Protein AF-A0A9D2NDM3-F1 (afdb_monomer_lite)

Structure (mmCIF, N/CA/C/O backbone):
data_AF-A0A9D2NDM3-F1
#
_entry.id   AF-A0A9D2NDM3-F1
#
loop_
_atom_site.group_PDB
_atom_site.id
_atom_site.type_symbol
_atom_site.label_atom_id
_atom_site.label_alt_id
_atom_site.label_comp_id
_atom_site.label_asym_id
_atom_site.label_entity_id
_atom_site.label_seq_id
_atom_site.pdbx_PDB_ins_code
_atom_site.Cartn_x
_atom_site.Cartn_y
_atom_site.Cartn_z
_atom_site.occupancy
_atom_site.B_iso_or_equiv
_atom_site.auth_seq_id
_atom_site.auth_comp_id
_atom_site.auth_asym_id
_atom_site.auth_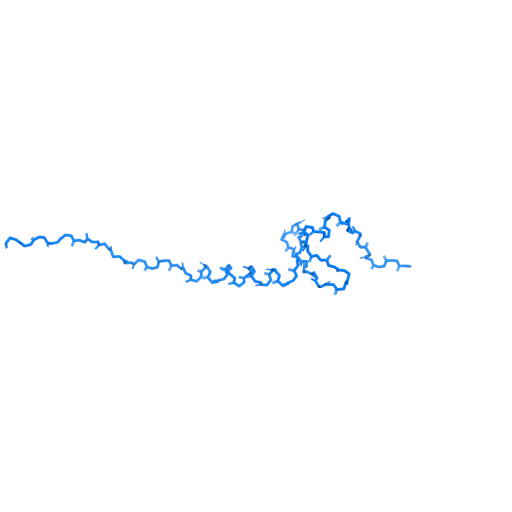atom_id
_atom_site.pdbx_PDB_model_num
ATOM 1 N N . MET A 1 1 ? 10.588 -24.306 6.601 1.00 47.66 1 MET A N 1
ATOM 2 C CA . MET A 1 1 ? 9.516 -23.792 7.484 1.00 47.66 1 MET A CA 1
ATOM 3 C C . MET A 1 1 ? 9.253 -22.339 7.116 1.00 47.66 1 MET A C 1
ATOM 5 O O . MET A 1 1 ? 9.985 -21.460 7.554 1.00 47.66 1 MET A O 1
ATOM 9 N N . THR A 1 2 ? 8.284 -22.081 6.243 1.00 50.19 2 THR A N 1
ATOM 10 C CA . THR A 1 2 ? 8.032 -20.740 5.698 1.00 50.19 2 THR A CA 1
ATOM 11 C C . THR A 1 2 ? 7.084 -19.995 6.635 1.00 50.19 2 THR A C 1
ATOM 13 O O . THR A 1 2 ? 5.868 -20.076 6.501 1.00 50.19 2 THR A O 1
ATOM 16 N N . LYS A 1 3 ? 7.628 -19.333 7.660 1.00 55.69 3 LYS A N 1
ATOM 17 C CA . LYS A 1 3 ? 6.827 -18.548 8.608 1.00 55.69 3 LYS A CA 1
ATOM 18 C C . LYS A 1 3 ? 6.336 -17.271 7.913 1.00 55.69 3 LYS A C 1
ATOM 20 O O . LYS A 1 3 ? 7.071 -16.295 7.845 1.00 55.69 3 LYS A O 1
ATOM 25 N N . GLY A 1 4 ? 5.119 -17.308 7.371 1.00 71.12 4 GLY A N 1
ATOM 26 C CA . GLY A 1 4 ? 4.384 -16.109 6.956 1.00 71.12 4 GLY A CA 1
ATOM 27 C C . GLY A 1 4 ? 4.860 -15.423 5.671 1.00 71.12 4 GLY A C 1
ATOM 28 O O . GLY A 1 4 ? 4.765 -14.203 5.580 1.00 71.12 4 GLY A O 1
ATOM 29 N N . GLN A 1 5 ? 5.363 -16.161 4.672 1.00 76.12 5 GLN A N 1
ATOM 30 C CA . GLN A 1 5 ? 5.573 -15.557 3.349 1.00 76.12 5 GLN A CA 1
ATOM 31 C C . GLN A 1 5 ? 4.225 -15.262 2.683 1.00 76.12 5 GLN A C 1
ATOM 33 O O . GLN A 1 5 ? 3.427 -16.169 2.456 1.00 76.12 5 GLN A O 1
ATOM 38 N N . VAL A 1 6 ? 4.008 -13.992 2.340 1.00 75.38 6 VAL A N 1
ATOM 39 C CA . VAL A 1 6 ? 2.897 -13.527 1.506 1.00 75.38 6 VAL A CA 1
ATOM 40 C C . VAL A 1 6 ? 3.484 -13.076 0.172 1.00 75.38 6 VAL A C 1
ATOM 42 O O . VAL A 1 6 ? 4.313 -12.165 0.128 1.00 75.38 6 VAL A O 1
ATOM 45 N N . THR A 1 7 ? 3.087 -13.728 -0.920 1.00 82.69 7 THR A N 1
ATOM 46 C CA . THR A 1 7 ? 3.542 -13.365 -2.267 1.00 82.69 7 THR A CA 1
ATOM 47 C C . THR A 1 7 ? 2.644 -12.276 -2.838 1.00 82.69 7 THR A C 1
ATOM 49 O O . THR A 1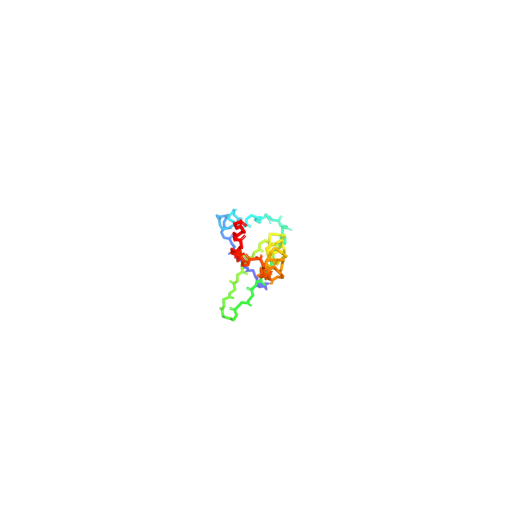 7 ? 1.425 -12.416 -2.868 1.00 82.69 7 THR A O 1
ATOM 52 N N . ILE A 1 8 ? 3.262 -11.205 -3.331 1.00 82.19 8 ILE A N 1
ATOM 53 C CA . ILE A 1 8 ? 2.582 -10.084 -3.983 1.00 82.19 8 ILE A CA 1
ATOM 54 C C . ILE A 1 8 ? 2.945 -10.112 -5.475 1.00 82.19 8 ILE A C 1
ATOM 56 O O . ILE A 1 8 ? 4.143 -10.118 -5.786 1.00 82.19 8 ILE A O 1
ATOM 60 N N . PRO A 1 9 ? 1.964 -10.119 -6.397 1.00 87.00 9 PRO A N 1
ATOM 61 C CA . PRO A 1 9 ? 2.226 -10.042 -7.832 1.00 87.00 9 PRO A CA 1
ATOM 62 C C . PRO A 1 9 ? 3.012 -8.782 -8.218 1.00 87.00 9 PRO A C 1
ATOM 64 O O . PRO A 1 9 ? 2.901 -7.737 -7.572 1.00 87.00 9 PRO A O 1
ATOM 67 N N . LYS A 1 10 ? 3.785 -8.860 -9.308 1.00 84.00 10 LYS A N 1
ATOM 68 C CA . LYS A 1 10 ? 4.618 -7.744 -9.791 1.00 84.00 10 LYS A CA 1
ATOM 69 C C . LYS A 1 10 ? 3.790 -6.495 -10.108 1.00 84.00 10 LYS A C 1
ATOM 71 O O . LYS A 1 10 ? 4.215 -5.392 -9.777 1.00 84.00 10 LYS A O 1
ATOM 76 N N . ASP A 1 11 ? 2.601 -6.678 -10.670 1.00 85.25 11 ASP A N 1
ATOM 77 C CA . ASP A 1 11 ? 1.715 -5.571 -11.044 1.00 85.25 11 ASP A CA 1
ATOM 78 C C . ASP A 1 11 ? 1.215 -4.821 -9.803 1.00 85.25 11 ASP A C 1
ATOM 80 O O . ASP A 1 11 ? 1.237 -3.593 -9.753 1.00 85.25 11 ASP A O 1
ATOM 84 N N . VAL A 1 12 ? 0.877 -5.563 -8.742 1.00 82.44 12 VAL A N 1
ATOM 85 C CA . VAL A 1 12 ? 0.449 -4.992 -7.458 1.00 82.44 12 VAL A CA 1
ATOM 86 C C . VAL A 1 12 ? 1.606 -4.263 -6.768 1.00 82.44 12 VAL A C 1
ATOM 88 O O . VAL A 1 12 ? 1.386 -3.198 -6.197 1.00 82.44 12 VAL A O 1
ATOM 91 N N . ARG A 1 13 ? 2.852 -4.762 -6.869 1.00 80.44 13 ARG A N 1
ATOM 92 C CA . ARG A 1 13 ? 4.037 -4.007 -6.405 1.00 80.44 13 ARG A CA 1
ATOM 93 C C . ARG A 1 13 ? 4.203 -2.677 -7.130 1.00 80.44 13 ARG A C 1
ATOM 95 O O . ARG A 1 13 ? 4.548 -1.694 -6.483 1.00 80.44 13 ARG A O 1
ATOM 102 N N . GLY A 1 14 ? 3.972 -2.654 -8.444 1.00 80.81 14 GLY A N 1
ATOM 103 C CA . GLY A 1 14 ? 4.058 -1.436 -9.250 1.00 80.81 14 GLY A CA 1
ATOM 104 C C . GLY A 1 14 ? 3.054 -0.379 -8.794 1.00 80.81 14 GLY A C 1
ATOM 105 O O . GLY A 1 14 ? 3.427 0.772 -8.601 1.00 80.81 14 GLY A O 1
ATOM 106 N N . VAL A 1 15 ? 1.810 -0.791 -8.533 1.00 82.19 15 VAL A N 1
ATOM 107 C CA . VAL A 1 15 ? 0.749 0.101 -8.031 1.00 82.19 15 VAL A CA 1
ATOM 108 C C . VAL A 1 15 ? 1.014 0.562 -6.595 1.00 82.19 15 VAL A C 1
ATOM 110 O O . VAL A 1 15 ? 0.795 1.725 -6.274 1.00 82.19 15 VAL A O 1
ATOM 113 N N . LEU A 1 16 ? 1.513 -0.325 -5.730 1.00 78.88 16 LEU A N 1
ATOM 114 C CA . LEU A 1 16 ? 1.904 0.020 -4.358 1.00 78.88 16 LEU A CA 1
ATOM 115 C C . LEU A 1 16 ? 3.149 0.921 -4.298 1.00 78.88 16 LEU A C 1
ATOM 117 O O . LEU A 1 16 ? 3.396 1.537 -3.263 1.00 78.88 16 LEU A O 1
ATOM 121 N N . GLY A 1 17 ? 3.944 0.975 -5.372 1.00 80.31 17 GLY A N 1
ATOM 122 C CA . GLY A 1 17 ? 5.206 1.712 -5.410 1.00 80.31 17 GLY A CA 1
ATOM 123 C C . GLY A 1 17 ? 6.241 1.155 -4.431 1.00 80.31 17 GLY A C 1
ATOM 124 O O . GLY A 1 17 ? 6.943 1.929 -3.788 1.00 80.31 17 GLY A O 1
ATOM 125 N N . VAL A 1 18 ? 6.284 -0.172 -4.258 1.00 81.00 18 VAL A N 1
ATOM 126 C CA . VAL A 1 18 ? 7.193 -0.843 -3.310 1.00 81.00 18 VAL A CA 1
ATOM 127 C C . VAL A 1 18 ? 8.190 -1.733 -4.050 1.00 81.00 18 VAL A C 1
ATOM 129 O O . VAL A 1 18 ? 7.823 -2.631 -4.815 1.00 81.00 18 VAL A O 1
ATOM 132 N N . ALA A 1 19 ? 9.473 -1.488 -3.812 1.00 80.75 19 ALA A N 1
ATOM 133 C CA . ALA A 1 19 ? 10.591 -2.274 -4.303 1.00 80.75 19 ALA A CA 1
ATOM 134 C C . ALA A 1 19 ? 11.058 -3.307 -3.264 1.00 80.75 19 ALA A C 1
ATOM 136 O O . ALA A 1 19 ? 10.605 -3.363 -2.120 1.00 80.75 19 ALA A O 1
ATOM 137 N N . SER A 1 20 ? 11.974 -4.184 -3.678 1.00 76.62 20 SER A N 1
ATOM 138 C CA . SER A 1 20 ? 12.565 -5.162 -2.765 1.00 76.62 20 SER A CA 1
ATOM 139 C C . SER A 1 20 ? 13.448 -4.435 -1.746 1.00 76.62 20 SER A C 1
ATOM 141 O O . SER A 1 20 ? 14.449 -3.843 -2.131 1.00 76.62 20 SER A O 1
ATOM 143 N N . GLY A 1 21 ? 13.081 -4.495 -0.464 1.00 79.00 21 GLY A N 1
ATOM 144 C CA . GLY A 1 21 ? 13.765 -3.774 0.619 1.00 79.00 21 GLY A CA 1
ATOM 145 C C . GLY A 1 21 ? 12.987 -2.572 1.161 1.00 79.00 21 GLY A C 1
ATOM 146 O O . GLY A 1 21 ? 13.344 -2.060 2.222 1.00 79.00 21 GLY A O 1
ATOM 147 N N . ASP A 1 22 ? 11.899 -2.172 0.497 1.00 82.44 22 ASP A N 1
ATOM 148 C CA . ASP A 1 22 ? 11.046 -1.088 0.977 1.00 82.44 22 ASP A CA 1
ATOM 149 C C . ASP A 1 22 ? 10.203 -1.509 2.180 1.00 82.44 22 ASP A C 1
ATOM 151 O O . ASP A 1 22 ? 9.815 -2.671 2.346 1.00 82.44 22 ASP A O 1
ATOM 155 N N . ARG A 1 23 ? 9.894 -0.524 3.026 1.00 81.12 23 ARG A N 1
ATOM 156 C CA . ARG A 1 23 ? 9.020 -0.706 4.184 1.00 81.12 23 ARG A CA 1
ATOM 157 C C . ARG A 1 23 ? 7.562 -0.556 3.766 1.00 81.12 23 ARG A C 1
ATOM 159 O O . ARG A 1 23 ? 7.189 0.390 3.071 1.00 81.12 23 ARG A O 1
ATOM 166 N N . VAL A 1 24 ? 6.744 -1.487 4.237 1.00 83.50 24 VAL A N 1
ATOM 167 C CA . VAL A 1 24 ? 5.295 -1.479 4.051 1.00 83.50 24 VAL A CA 1
ATOM 168 C C . VAL A 1 24 ? 4.607 -1.458 5.403 1.00 83.50 24 VAL A C 1
ATOM 170 O O . VAL A 1 24 ? 5.059 -2.100 6.353 1.00 83.50 24 VAL A O 1
ATOM 173 N N . THR A 1 25 ? 3.506 -0.722 5.480 1.00 83.75 25 THR A N 1
ATOM 174 C CA . THR A 1 25 ? 2.651 -0.659 6.660 1.00 83.75 25 THR A CA 1
ATOM 175 C C . THR A 1 25 ? 1.403 -1.491 6.406 1.00 83.75 25 THR A C 1
ATOM 177 O O . THR A 1 25 ? 0.753 -1.355 5.367 1.00 83.75 25 THR A O 1
ATOM 180 N N . PHE A 1 26 ? 1.070 -2.349 7.368 1.00 84.25 26 PHE A N 1
ATOM 181 C CA . PHE A 1 26 ? -0.174 -3.109 7.380 1.00 84.25 26 PHE A CA 1
ATOM 182 C C . PHE A 1 26 ? -1.171 -2.376 8.267 1.00 84.25 26 PHE A C 1
ATOM 184 O O . PHE A 1 26 ? -0.957 -2.246 9.471 1.00 84.25 26 PHE A O 1
ATOM 191 N N . VAL A 1 27 ? -2.243 -1.885 7.661 1.00 82.69 27 VAL A N 1
ATOM 192 C CA . VAL A 1 27 ? -3.334 -1.203 8.354 1.00 82.69 27 VAL A CA 1
ATOM 193 C C . VAL A 1 27 ? -4.476 -2.196 8.493 1.00 82.69 27 VAL A C 1
ATOM 195 O O . VAL A 1 27 ? -4.914 -2.778 7.499 1.00 82.69 27 VAL A O 1
ATOM 198 N N . VAL A 1 28 ? -4.932 -2.422 9.722 1.00 84.75 28 VAL A N 1
ATOM 199 C CA . VAL A 1 28 ? -6.025 -3.351 10.021 1.00 84.75 28 VAL A CA 1
ATOM 200 C C . VAL A 1 28 ? -7.234 -2.540 10.464 1.00 84.75 28 VAL A C 1
ATOM 202 O O . VAL A 1 28 ? -7.223 -1.940 11.534 1.00 84.75 28 VAL A O 1
ATOM 205 N N . GLU A 1 29 ? -8.274 -2.533 9.636 1.00 84.38 29 GLU A N 1
ATOM 206 C CA . GLU A 1 29 ? -9.554 -1.884 9.922 1.00 84.38 29 GLU A CA 1
ATOM 207 C C . GLU A 1 29 ? -10.625 -2.969 10.061 1.00 84.38 29 GLU A C 1
ATOM 209 O O . GLU A 1 29 ? -11.169 -3.485 9.078 1.00 84.38 29 GLU A O 1
ATOM 214 N N . GLY A 1 30 ? -10.886 -3.365 11.310 1.00 85.12 30 GLY A N 1
ATOM 215 C CA . GLY A 1 30 ? -11.821 -4.437 11.646 1.00 85.12 30 GLY A CA 1
ATOM 216 C C . GLY A 1 30 ? -11.409 -5.767 11.017 1.00 85.12 30 GLY A C 1
ATOM 217 O O . GLY A 1 30 ? -10.464 -6.409 11.468 1.00 85.12 30 GLY A O 1
ATOM 218 N N . ASN A 1 31 ? -12.129 -6.170 9.967 1.00 88.19 31 ASN A N 1
ATOM 219 C CA . ASN A 1 31 ? -11.912 -7.430 9.254 1.00 88.19 31 ASN A CA 1
ATOM 220 C C . ASN A 1 31 ? -11.148 -7.274 7.924 1.00 88.19 31 ASN A C 1
ATOM 222 O O . ASN A 1 31 ? -10.934 -8.269 7.229 1.00 88.19 31 ASN A O 1
ATOM 226 N N . THR A 1 32 ? -10.762 -6.046 7.562 1.00 78.12 32 THR A N 1
ATOM 227 C CA . THR A 1 32 ? -10.040 -5.734 6.321 1.00 78.12 32 THR A CA 1
ATOM 228 C C . THR A 1 32 ? -8.593 -5.373 6.635 1.00 78.12 32 THR A C 1
ATOM 230 O O . THR A 1 32 ? -8.322 -4.565 7.522 1.00 78.12 32 THR A O 1
ATOM 233 N N . VAL A 1 33 ? -7.653 -5.945 5.880 1.00 83.62 33 VAL A N 1
ATOM 234 C CA . VAL A 1 33 ? -6.229 -5.593 5.954 1.00 83.62 33 VAL A CA 1
ATOM 235 C C . VAL A 1 33 ? -5.841 -4.855 4.681 1.00 83.62 33 VAL A C 1
ATOM 237 O O . VAL A 1 33 ? -6.035 -5.365 3.577 1.00 83.62 33 VAL A O 1
ATOM 240 N N . ARG A 1 34 ? -5.279 -3.657 4.830 1.00 82.81 34 ARG A N 1
ATOM 241 C CA . ARG A 1 34 ? -4.762 -2.836 3.733 1.00 82.81 34 ARG A CA 1
ATOM 242 C C . ARG A 1 34 ? -3.247 -2.742 3.847 1.00 82.81 34 ARG A C 1
ATOM 244 O O . ARG A 1 34 ? -2.704 -2.583 4.937 1.00 82.81 34 ARG A O 1
ATOM 251 N N . ILE A 1 35 ? -2.566 -2.839 2.712 1.00 83.25 35 ILE A N 1
ATOM 252 C CA . ILE A 1 35 ? -1.115 -2.667 2.620 1.00 83.25 35 ILE A CA 1
ATOM 253 C C . ILE A 1 35 ? -0.865 -1.312 1.977 1.00 83.25 35 ILE A C 1
ATOM 255 O O . ILE A 1 35 ? -1.416 -1.028 0.915 1.00 83.25 35 ILE A O 1
ATOM 259 N N . ALA A 1 36 ? -0.040 -0.489 2.614 1.00 82.50 36 ALA A N 1
ATOM 260 C CA . ALA A 1 36 ? 0.347 0.813 2.095 1.00 82.50 36 ALA A CA 1
ATOM 261 C C . ALA A 1 36 ? 1.864 1.002 2.183 1.00 82.50 36 ALA A C 1
ATOM 263 O O . ALA A 1 36 ? 2.526 0.468 3.077 1.00 82.50 36 ALA A O 1
ATOM 264 N N . ASN A 1 37 ? 2.421 1.783 1.258 1.00 83.94 37 ASN A N 1
ATOM 265 C CA . ASN A 1 37 ? 3.790 2.269 1.384 1.00 83.94 37 ASN A CA 1
ATOM 266 C C . ASN A 1 37 ? 3.889 3.136 2.653 1.00 83.94 37 ASN A C 1
ATOM 268 O O . ASN A 1 37 ? 3.090 4.055 2.832 1.00 83.94 37 ASN A O 1
ATOM 272 N N . SER A 1 38 ? 4.854 2.849 3.532 1.00 80.19 38 SER A N 1
ATOM 273 C CA . SER A 1 38 ? 4.939 3.510 4.841 1.00 80.19 38 SER A CA 1
ATOM 274 C C . SER A 1 38 ? 5.136 5.026 4.749 1.00 80.19 38 SER A C 1
ATOM 276 O O . SER A 1 38 ? 4.585 5.754 5.571 1.00 80.19 38 SER A O 1
ATOM 278 N N . ALA A 1 39 ? 5.888 5.512 3.756 1.00 78.19 39 ALA A N 1
ATOM 279 C CA . ALA A 1 39 ? 6.132 6.942 3.577 1.00 78.19 39 ALA A CA 1
ATOM 280 C C . ALA A 1 39 ? 4.870 7.661 3.087 1.00 78.19 39 ALA A C 1
ATOM 282 O O . ALA A 1 39 ? 4.470 8.674 3.657 1.00 78.19 39 ALA A O 1
ATOM 283 N N . VAL A 1 40 ? 4.204 7.090 2.078 1.00 79.38 40 VAL A N 1
ATOM 284 C CA . VAL A 1 40 ? 2.947 7.632 1.542 1.00 79.38 40 VAL A CA 1
ATOM 285 C C . VAL A 1 40 ? 1.865 7.638 2.619 1.00 79.38 40 VAL A C 1
ATOM 287 O O . VAL A 1 40 ? 1.168 8.634 2.787 1.00 79.38 40 VAL A O 1
ATOM 290 N N . TYR A 1 41 ? 1.763 6.557 3.391 1.00 82.94 41 TYR A N 1
ATOM 291 C CA . TYR A 1 41 ? 0.764 6.435 4.445 1.00 82.94 41 TYR A CA 1
ATOM 292 C C . TYR A 1 41 ? 0.975 7.451 5.575 1.00 82.94 41 TYR A C 1
ATOM 294 O O . TYR A 1 41 ? 0.020 8.091 6.005 1.00 82.94 41 TYR A O 1
ATOM 302 N N . ALA A 1 42 ? 2.221 7.662 6.014 1.00 79.12 42 ALA A N 1
ATOM 303 C CA . ALA A 1 42 ? 2.530 8.681 7.017 1.00 79.12 42 ALA A CA 1
ATOM 304 C C . ALA A 1 42 ? 2.138 10.087 6.537 1.00 79.12 42 ALA A C 1
ATOM 306 O O . ALA A 1 42 ? 1.536 10.850 7.286 1.00 79.12 42 ALA A O 1
ATOM 307 N N . MET A 1 43 ? 2.414 10.412 5.270 1.00 82.19 43 MET A N 1
ATOM 308 C CA . MET A 1 43 ? 2.002 11.691 4.687 1.00 82.19 43 MET A CA 1
ATOM 309 C C . MET A 1 43 ? 0.478 11.835 4.613 1.00 82.19 43 MET A C 1
ATOM 311 O O . MET A 1 43 ? -0.036 12.918 4.874 1.00 82.19 43 MET A O 1
ATOM 315 N N . GLN A 1 44 ? -0.245 10.761 4.283 1.00 80.81 44 GLN A N 1
ATOM 316 C CA . GLN A 1 44 ? -1.709 10.773 4.233 1.00 80.81 44 GLN A CA 1
ATOM 317 C C . GLN A 1 44 ? -2.333 10.996 5.609 1.00 80.81 44 GLN A C 1
ATOM 319 O O . GLN A 1 44 ? -3.247 11.808 5.712 1.00 80.81 44 GLN A O 1
ATOM 324 N N . ILE A 1 45 ? -1.830 10.333 6.656 1.00 81.19 45 ILE A N 1
ATOM 325 C CA . ILE A 1 45 ? -2.306 10.555 8.029 1.00 81.19 45 ILE A CA 1
ATOM 326 C C . ILE A 1 45 ? -2.064 12.006 8.443 1.00 81.19 45 ILE A C 1
ATOM 328 O O . ILE A 1 45 ? -2.991 12.670 8.887 1.00 81.19 45 ILE A O 1
ATOM 332 N N . LEU A 1 46 ? -0.852 12.524 8.229 1.00 79.62 46 LEU A N 1
ATOM 333 C CA . LEU A 1 46 ? -0.519 13.906 8.584 1.00 79.62 46 LEU A CA 1
ATOM 334 C C . LEU A 1 46 ? -1.421 14.916 7.858 1.00 79.62 4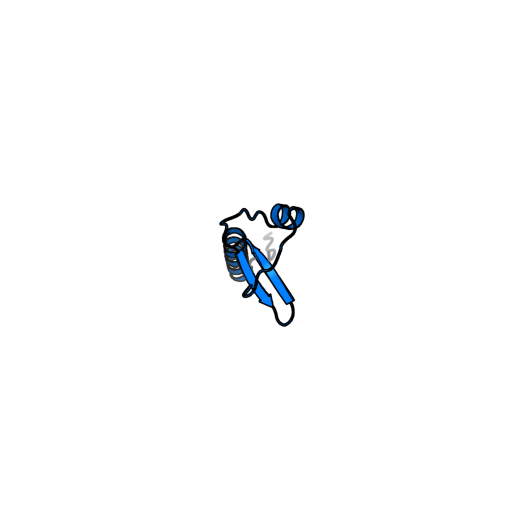6 LEU A C 1
ATOM 336 O O . LEU A 1 46 ? -1.892 15.876 8.461 1.00 79.62 46 LEU A O 1
ATOM 340 N N . GLN A 1 47 ? -1.680 14.708 6.563 1.00 74.00 47 GLN A N 1
ATOM 341 C CA . GLN A 1 47 ? -2.601 15.550 5.792 1.00 74.00 47 GLN A CA 1
ATOM 342 C C . GLN A 1 47 ? -4.043 15.440 6.285 1.00 74.00 47 GLN A C 1
ATOM 344 O O . GLN A 1 47 ? -4.744 16.449 6.318 1.00 74.00 47 GLN A O 1
ATOM 349 N N . GLN A 1 48 ? -4.486 14.237 6.656 1.00 76.12 48 GLN A N 1
ATOM 350 C CA . GLN A 1 48 ? -5.807 14.027 7.232 1.00 76.12 48 GLN A CA 1
ATOM 351 C C . GLN A 1 48 ? -5.928 14.783 8.548 1.00 76.12 48 GLN A C 1
ATOM 353 O O . GLN A 1 48 ? -6.802 15.633 8.623 1.00 76.12 48 GLN A O 1
ATOM 358 N N . GLU A 1 49 ? -5.029 14.570 9.511 1.00 72.44 49 GLU A N 1
ATOM 359 C CA . GLU A 1 49 ? -5.009 15.254 10.815 1.00 72.44 49 GLU A CA 1
ATOM 360 C C . GLU A 1 49 ? -5.035 16.785 10.665 1.00 72.44 49 GLU A C 1
ATOM 362 O O . GLU A 1 49 ? -5.860 17.456 11.282 1.00 72.44 49 GLU A O 1
ATOM 367 N N . MET A 1 50 ? -4.224 17.344 9.758 1.00 67.06 50 MET A N 1
ATOM 368 C CA . MET A 1 50 ? -4.239 18.782 9.453 1.00 67.06 50 MET A CA 1
ATOM 369 C C . MET A 1 50 ? -5.566 19.266 8.848 1.00 67.06 50 MET A C 1
ATOM 371 O O . MET A 1 50 ? -5.980 20.397 9.099 1.00 67.06 50 MET A O 1
ATOM 375 N N . ALA A 1 51 ? -6.246 18.431 8.060 1.00 60.72 51 ALA A N 1
ATOM 376 C CA . ALA A 1 51 ? -7.559 18.746 7.508 1.00 60.72 51 ALA A CA 1
ATOM 377 C C . ALA A 1 51 ? -8.694 18.619 8.542 1.00 60.72 51 ALA A C 1
ATOM 379 O O . ALA A 1 51 ? -9.718 19.274 8.374 1.00 60.72 51 ALA A O 1
ATOM 380 N N . GLN A 1 52 ? -8.531 17.818 9.604 1.00 57.84 52 GLN A N 1
ATOM 381 C CA . GLN A 1 52 ? -9.532 17.693 10.682 1.00 57.84 52 GLN A CA 1
ATOM 382 C C . GLN A 1 52 ? -9.393 18.806 11.734 1.00 57.84 52 GLN A C 1
ATOM 384 O O . GLN A 1 52 ? -10.379 19.160 12.370 1.00 57.84 52 GLN A O 1
ATOM 389 N N . GLU A 1 53 ? -8.202 19.397 11.886 1.00 55.12 53 GLU A N 1
ATOM 390 C CA . GLU A 1 53 ? -7.978 20.577 12.741 1.00 55.12 53 GLU A CA 1
ATOM 391 C C . GLU A 1 53 ? -8.478 21.882 12.080 1.00 55.12 53 GLU A C 1
ATOM 393 O O . GLU A 1 53 ? -8.742 22.884 12.747 1.00 55.12 53 GLU A O 1
ATOM 398 N N . ALA A 1 54 ? -8.669 21.874 10.757 1.00 54.69 54 ALA A N 1
ATOM 399 C CA . ALA A 1 54 ? -9.257 22.97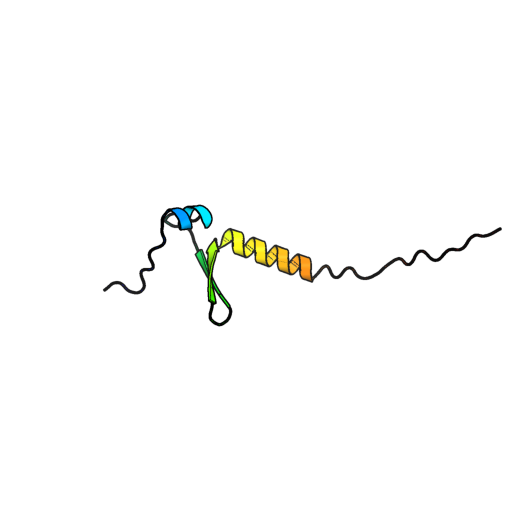3 10.001 1.00 54.69 54 ALA A CA 1
ATOM 400 C C . ALA A 1 54 ? -10.794 22.883 9.967 1.00 54.69 54 ALA A C 1
ATOM 402 O O . ALA A 1 54 ? -11.407 22.863 8.902 1.00 54.69 54 ALA A O 1
ATOM 403 N N . GLU A 1 55 ? -11.435 22.884 11.137 1.00 45.88 55 GLU A N 1
ATOM 404 C CA . GLU A 1 55 ? -12.817 23.361 11.239 1.00 45.88 55 GLU A CA 1
ATOM 405 C C . GLU A 1 55 ? -12.850 24.803 10.698 1.00 45.88 55 GLU A C 1
ATOM 407 O O . GLU A 1 55 ? -12.184 25.677 11.273 1.00 45.88 55 GLU A O 1
ATOM 412 N N . PRO A 1 56 ? -13.600 25.117 9.623 1.00 51.66 56 PRO A N 1
ATOM 413 C CA . PRO A 1 56 ? -13.829 26.496 9.233 1.00 51.66 56 PRO A CA 1
ATOM 414 C C . PRO A 1 56 ? -14.723 27.133 10.301 1.00 51.66 56 PRO A C 1
ATOM 416 O O . PRO A 1 56 ? -15.946 27.194 10.176 1.00 51.66 56 PRO A O 1
ATOM 419 N N . ARG A 1 57 ? -14.110 27.623 11.385 1.00 44.34 57 ARG A N 1
ATOM 420 C CA . ARG A 1 57 ? -14.763 28.509 12.345 1.00 44.34 57 ARG A CA 1
ATOM 421 C C . ARG A 1 57 ? -15.181 29.781 11.608 1.00 44.34 57 ARG A C 1
ATOM 423 O O . ARG A 1 57 ? -14.405 30.715 11.453 1.00 44.34 57 ARG A O 1
ATOM 430 N N . SER A 1 58 ? -16.426 29.767 11.138 1.00 49.69 58 SER A N 1
ATOM 431 C CA . SER A 1 58 ? -17.378 30.877 11.113 1.00 49.69 58 SER A CA 1
ATOM 432 C C . SER A 1 58 ? -16.772 32.280 11.277 1.00 49.69 58 SER A C 1
ATOM 434 O O . SER A 1 58 ? -16.507 32.714 12.396 1.00 49.69 58 SER A O 1
ATOM 436 N N . SER A 1 59 ? -16.696 33.040 10.187 1.00 45.84 59 SER A N 1
ATOM 437 C CA . SER A 1 59 ? -17.074 34.465 10.101 1.00 45.84 59 SER A CA 1
ATOM 438 C C . SER A 1 59 ? -16.896 34.874 8.628 1.00 45.84 59 SER A C 1
ATOM 440 O O . SER A 1 59 ? -15.937 34.466 7.993 1.00 45.84 59 SER A O 1
ATOM 442 N N . ILE A 1 60 ? -17.784 35.596 7.949 1.00 55.47 60 ILE A N 1
ATOM 443 C CA . ILE A 1 60 ? -18.505 36.799 8.355 1.00 55.47 60 ILE A CA 1
ATOM 444 C C . ILE A 1 60 ? -19.855 36.803 7.617 1.00 55.47 60 ILE A C 1
ATOM 446 O O . ILE A 1 60 ? -19.904 36.804 6.387 1.00 55.47 60 ILE A O 1
ATOM 450 N N . HIS A 1 61 ? -20.959 36.841 8.368 1.00 48.31 61 HIS A N 1
ATOM 451 C CA . HIS A 1 61 ? -22.248 37.269 7.829 1.00 48.31 61 HIS A CA 1
ATOM 452 C C . HIS A 1 61 ? -22.115 38.744 7.430 1.00 48.31 61 HIS A C 1
ATOM 454 O O . HIS A 1 61 ? -21.984 39.615 8.290 1.00 48.31 61 HIS A O 1
ATOM 460 N N . SER A 1 62 ? -22.103 39.022 6.125 1.00 47.41 62 SER A N 1
ATOM 461 C CA . SER A 1 62 ? -22.137 40.382 5.587 1.00 47.41 62 SER A CA 1
ATOM 462 C C . SER A 1 62 ? -23.533 40.971 5.816 1.00 47.41 62 SER A C 1
ATOM 464 O O . SER A 1 62 ? -24.435 40.854 4.986 1.00 47.41 62 SER A O 1
ATOM 466 N N . SER A 1 63 ? -23.739 41.547 6.998 1.00 47.50 63 SER A N 1
ATOM 467 C CA . SER 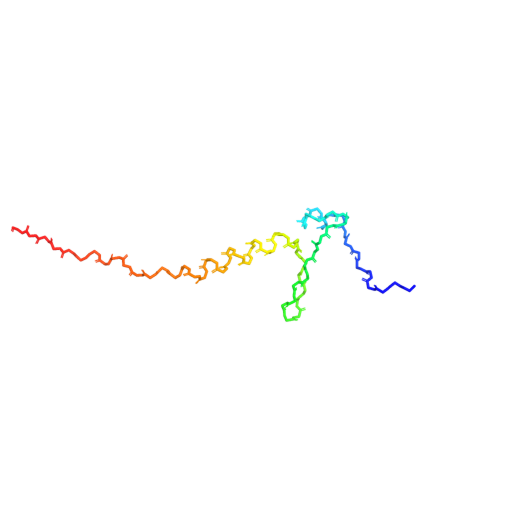A 1 63 ? -24.936 42.322 7.309 1.00 47.50 63 SER A CA 1
ATOM 468 C C . SER A 1 63 ? -24.795 43.718 6.712 1.00 47.50 63 SER A C 1
ATOM 470 O O . SER A 1 63 ? -23.928 44.498 7.101 1.00 47.50 63 SER A O 1
ATOM 472 N N . ARG A 1 64 ? -25.671 44.004 5.744 1.00 57.53 64 ARG A N 1
ATOM 473 C CA . ARG A 1 64 ? -25.918 45.321 5.148 1.00 57.53 64 ARG A CA 1
ATOM 474 C C . ARG A 1 64 ? -26.046 46.400 6.224 1.00 57.53 64 ARG A C 1
ATOM 476 O O . ARG A 1 64 ? -26.914 46.289 7.084 1.00 57.53 64 ARG A O 1
ATOM 483 N N . ILE A 1 65 ? -25.311 47.496 6.065 1.00 48.09 65 ILE A N 1
ATOM 484 C CA . ILE A 1 65 ? -25.787 48.818 6.478 1.00 48.09 65 ILE A CA 1
ATOM 485 C C . ILE A 1 65 ? -25.488 49.773 5.319 1.00 48.09 65 ILE A C 1
ATOM 487 O O . ILE A 1 65 ? -24.343 50.159 5.102 1.00 48.09 65 ILE A O 1
ATOM 491 N N . SER A 1 66 ? -26.519 50.110 4.539 1.00 47.22 66 SER A N 1
ATOM 492 C CA . SER A 1 66 ? -26.497 51.312 3.705 1.00 47.22 66 SER A CA 1
ATOM 493 C C . SER A 1 66 ? -26.837 52.493 4.606 1.00 47.22 66 SER A C 1
ATOM 495 O O . SER A 1 66 ? -27.913 52.491 5.207 1.00 47.22 66 SER A O 1
ATOM 497 N N . LEU A 1 67 ? -25.960 53.489 4.699 1.00 44.88 67 LEU A N 1
ATOM 498 C CA . LEU A 1 67 ? -26.368 54.813 5.159 1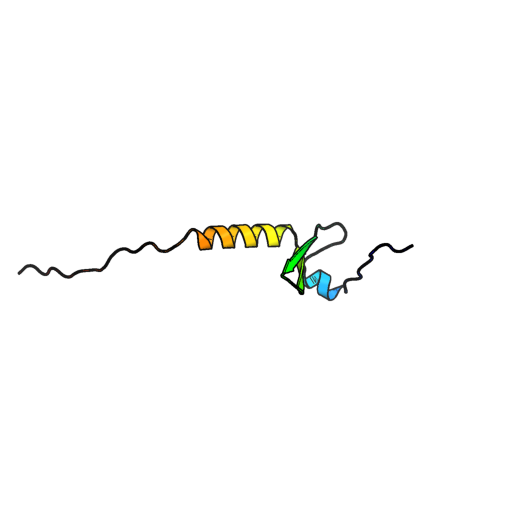.00 44.88 67 LEU A CA 1
ATOM 499 C C . LEU A 1 67 ? -26.691 55.678 3.938 1.00 44.88 67 LEU A C 1
ATOM 501 O O . LEU A 1 67 ? -25.893 55.750 3.001 1.00 44.88 67 LEU A O 1
ATOM 505 N N . SER A 1 68 ? -27.894 56.256 3.970 1.00 47.00 68 SER A N 1
ATOM 506 C CA . SER A 1 68 ? -28.289 57.455 3.223 1.00 47.00 68 SER A CA 1
ATOM 507 C C . SER A 1 68 ? -27.585 58.693 3.762 1.00 47.00 68 SER A C 1
ATOM 509 O O . SER A 1 68 ? -27.242 58.689 4.966 1.00 47.00 68 SER A O 1
#

Organism: NCBI:txid2838551

Sequence (68 aa):
MTKGQVTIPKDVRGVLGVASGDRVTFVVEGNTVRIANSAVYAMQILQQEMAQEAEPRSSIHSSRISLS

InterPro domains:
  IPR007159 SpoVT-AbrB domain [PF04014] (3-34)
  IPR007159 SpoVT-AbrB domain [TIGR01439] (2-33)
  IPR037914 SpoVT-AbrB domain superfamily [SSF89447] (2-36)

Radius of gyration: 22.87 Å; chains: 1; bounding box: 42×81×24 Å

Secondary structure (DSSP, 8-state):
---S-----HHHHHHHT--TT--EEEEEETTEEEEEEHHHHHHHHHHHHHHHH---------------

pLDDT: mean 71.42, std 14.55, range [44.34, 88.19]

Foldseek 3Di:
DDPDDDDDDPVRCVVQVDDVPFDWDWDDDPPDTDIHRPVVVVVVVVVVVVVVVPPPPDDDDPDDDDDD